Protein AF-A0A317Z2L0-F1 (afdb_monomer_lite)

Structure (mmCIF, N/CA/C/O backbone):
data_AF-A0A317Z2L0-F1
#
_entry.id   AF-A0A317Z2L0-F1
#
loop_
_atom_site.group_PDB
_atom_site.id
_atom_site.type_symbol
_atom_site.label_atom_id
_atom_site.label_alt_id
_atom_site.label_comp_id
_atom_site.label_asym_id
_atom_site.label_entity_id
_atom_site.label_seq_id
_atom_site.pdbx_PDB_ins_code
_atom_site.Cartn_x
_atom_site.Cartn_y
_atom_site.Cartn_z
_atom_site.occupancy
_atom_site.B_iso_or_equiv
_atom_site.auth_seq_id
_atom_site.auth_comp_id
_atom_site.auth_asym_id
_atom_site.auth_atom_id
_atom_site.pdbx_PDB_model_num
ATOM 1 N N . VAL A 1 1 ? 5.428 4.439 -25.807 1.00 64.38 1 VAL A N 1
ATOM 2 C CA . VAL A 1 1 ? 6.612 3.653 -26.228 1.00 64.38 1 VAL A CA 1
ATOM 3 C C . VAL A 1 1 ? 7.347 3.239 -24.965 1.00 64.38 1 VAL A C 1
ATOM 5 O O . VAL A 1 1 ? 7.590 4.105 -24.135 1.00 64.38 1 VAL A O 1
ATOM 8 N N . TYR A 1 2 ? 7.626 1.949 -24.787 1.00 71.50 2 TYR A N 1
ATOM 9 C CA . TYR A 1 2 ? 8.150 1.364 -23.547 1.00 71.50 2 TYR A CA 1
ATOM 10 C C . TYR A 1 2 ? 9.330 0.422 -23.841 1.00 71.50 2 TYR A C 1
ATOM 12 O O . TYR A 1 2 ? 9.348 -0.165 -24.918 1.00 71.50 2 TYR A O 1
ATOM 20 N N . PRO A 1 3 ? 10.312 0.257 -22.938 1.00 70.00 3 PRO A N 1
ATOM 21 C CA . PRO A 1 3 ? 11.413 -0.691 -23.127 1.00 70.00 3 PRO A CA 1
ATOM 22 C C . PRO A 1 3 ? 10.983 -2.148 -22.873 1.00 70.00 3 PRO A C 1
ATOM 24 O O . PRO A 1 3 ? 10.288 -2.448 -21.898 1.00 70.00 3 PRO A O 1
ATOM 27 N N . ASN A 1 4 ? 11.422 -3.081 -23.720 1.00 71.50 4 ASN A N 1
ATOM 28 C CA . ASN A 1 4 ? 11.264 -4.530 -23.547 1.00 71.50 4 ASN A CA 1
ATOM 29 C C . ASN A 1 4 ? 12.356 -5.107 -22.608 1.00 71.50 4 ASN A C 1
ATOM 31 O O . ASN A 1 4 ? 13.150 -4.361 -22.034 1.00 71.50 4 ASN A O 1
ATOM 35 N N . ARG A 1 5 ? 12.393 -6.437 -22.419 1.00 64.31 5 ARG A N 1
ATOM 36 C CA . ARG A 1 5 ? 13.395 -7.110 -21.560 1.00 64.31 5 ARG A CA 1
ATOM 37 C C . ARG A 1 5 ? 14.850 -6.913 -22.022 1.00 64.31 5 ARG A C 1
ATOM 39 O O . ARG A 1 5 ? 15.739 -6.959 -21.183 1.00 64.31 5 ARG A O 1
ATOM 46 N N . SER A 1 6 ? 15.077 -6.673 -23.312 1.00 66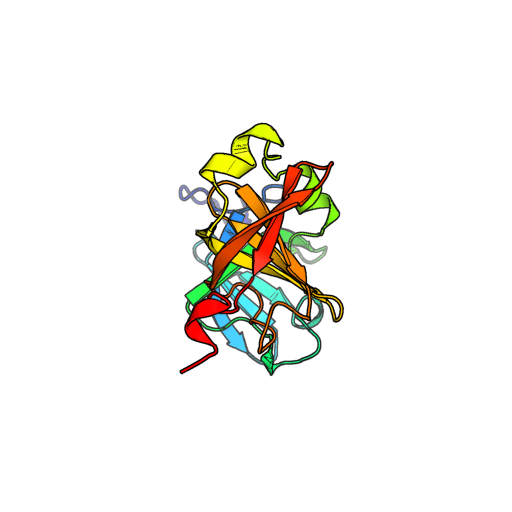.75 6 SER A N 1
ATOM 47 C CA . SER A 1 6 ? 16.395 -6.419 -23.911 1.00 66.75 6 SER A CA 1
ATOM 48 C C . SER A 1 6 ? 16.763 -4.928 -23.958 1.00 66.75 6 SER A C 1
ATOM 50 O O . SER A 1 6 ? 17.873 -4.590 -24.354 1.00 66.75 6 SER A O 1
ATOM 52 N N . GLY A 1 7 ? 15.850 -4.034 -23.558 1.00 61.97 7 GLY A N 1
ATOM 53 C CA . GLY A 1 7 ? 16.026 -2.579 -23.615 1.00 61.97 7 GLY A CA 1
ATOM 54 C C . GLY A 1 7 ? 15.535 -1.914 -24.909 1.00 61.97 7 GLY A C 1
ATOM 55 O O . GLY A 1 7 ? 15.521 -0.682 -24.983 1.00 61.97 7 GLY A O 1
ATOM 56 N N . ASP A 1 8 ? 15.074 -2.680 -25.903 1.00 72.00 8 ASP A N 1
ATOM 57 C CA . ASP A 1 8 ? 14.518 -2.118 -27.137 1.00 72.00 8 ASP A CA 1
ATOM 58 C C . ASP A 1 8 ? 13.132 -1.524 -26.899 1.00 72.00 8 ASP A C 1
ATOM 60 O O . ASP A 1 8 ? 12.332 -2.020 -26.103 1.00 72.00 8 ASP A O 1
ATOM 64 N N . LEU A 1 9 ? 12.821 -0.460 -27.628 1.00 76.62 9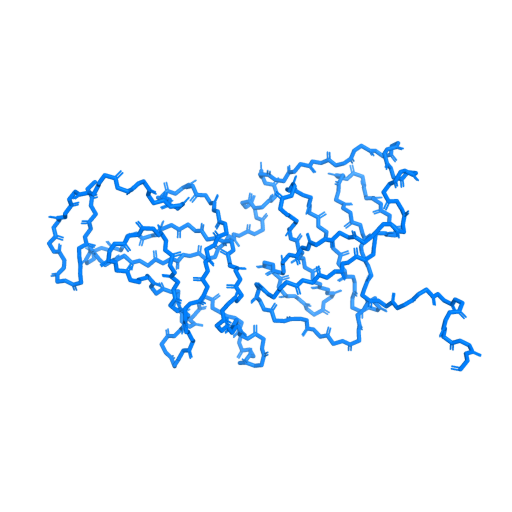 LEU A N 1
ATOM 65 C CA . LEU A 1 9 ? 11.550 0.235 -27.508 1.00 76.62 9 LEU A CA 1
ATOM 66 C C . LEU A 1 9 ? 10.445 -0.480 -28.297 1.00 76.62 9 LEU A C 1
ATOM 68 O O . LEU A 1 9 ? 10.608 -0.776 -29.477 1.00 76.62 9 LEU A O 1
ATOM 72 N N . PHE A 1 10 ? 9.288 -0.680 -27.669 1.00 74.69 10 PHE A N 1
ATOM 73 C CA . PHE A 1 10 ? 8.071 -1.167 -28.312 1.00 74.69 10 PHE A CA 1
ATOM 74 C C . PHE A 1 10 ? 6.896 -0.203 -28.101 1.00 74.69 10 PHE A C 1
ATOM 76 O O . PHE A 1 10 ? 6.839 0.568 -27.136 1.00 74.69 10 PHE A O 1
ATOM 83 N N . ALA A 1 11 ? 5.937 -0.241 -29.022 1.00 67.69 11 ALA A N 1
ATOM 84 C CA . ALA A 1 11 ? 4.644 0.417 -28.887 1.00 67.69 11 ALA A CA 1
ATOM 85 C C . ALA A 1 11 ? 3.569 -0.653 -28.656 1.00 67.69 11 ALA A C 1
ATOM 87 O O . ALA A 1 11 ? 3.597 -1.701 -29.294 1.00 67.69 11 ALA A O 1
ATOM 88 N N . THR A 1 12 ? 2.642 -0.400 -27.735 1.00 64.50 12 THR A N 1
ATOM 89 C CA . THR A 1 12 ? 1.496 -1.273 -27.448 1.00 64.50 12 THR A CA 1
ATOM 90 C C . THR A 1 12 ? 0.212 -0.456 -27.557 1.00 64.50 12 THR A C 1
ATOM 92 O O . THR A 1 12 ? 0.224 0.734 -27.240 1.00 64.50 12 THR A O 1
ATOM 95 N N . GLN A 1 13 ? -0.867 -1.084 -28.032 1.00 59.59 13 GLN A N 1
ATOM 96 C CA . GLN A 1 13 ? -2.217 -0.507 -27.999 1.00 59.59 13 GLN A CA 1
ATOM 97 C C . GLN A 1 13 ? -2.908 -0.751 -26.650 1.00 59.59 13 GLN A C 1
ATOM 99 O O . GLN A 1 13 ? -3.826 -0.014 -26.304 1.00 59.59 13 GLN A O 1
ATOM 104 N N . ASN A 1 14 ? -2.443 -1.736 -25.869 1.00 64.50 14 ASN A N 1
ATOM 105 C CA . ASN A 1 14 ? -2.893 -1.926 -24.494 1.00 64.50 14 ASN A CA 1
ATOM 106 C C . ASN A 1 14 ? -2.329 -0.786 -23.652 1.00 64.50 14 ASN A C 1
ATOM 108 O O . ASN A 1 14 ? -1.108 -0.659 -23.509 1.00 64.50 14 ASN A O 1
ATOM 112 N N . MET A 1 15 ? -3.221 0.064 -23.153 1.00 66.56 15 MET A N 1
ATOM 113 C CA . MET A 1 15 ? -2.852 1.148 -22.261 1.00 66.56 15 MET A CA 1
ATOM 114 C C . MET A 1 15 ? -2.472 0.526 -20.917 1.00 66.56 15 MET A C 1
ATOM 116 O O . MET A 1 15 ? -3.296 -0.193 -20.358 1.00 66.56 15 MET A O 1
ATOM 120 N N . PRO A 1 16 ? -1.240 0.724 -20.425 1.00 73.50 16 PRO A N 1
ATOM 121 C CA . PRO A 1 16 ? -0.849 0.135 -19.157 1.00 73.50 16 PRO A CA 1
ATOM 122 C C . PRO A 1 16 ? -1.661 0.751 -18.019 1.00 73.50 16 PRO A C 1
ATOM 124 O O . PRO A 1 16 ? -1.973 1.950 -18.040 1.00 73.50 16 PRO A O 1
ATOM 127 N N . ASP A 1 17 ? -1.950 -0.065 -17.010 1.00 77.38 17 ASP A N 1
ATOM 128 C CA . ASP A 1 17 ? -2.716 0.355 -15.833 1.00 77.38 17 ASP A CA 1
ATOM 129 C C . ASP A 1 17 ? -1.979 1.474 -15.089 1.00 77.38 17 ASP A C 1
ATOM 131 O O . ASP A 1 17 ? -2.580 2.434 -14.613 1.00 77.38 17 ASP A O 1
ATOM 135 N N . ILE A 1 18 ? -0.644 1.426 -15.116 1.00 86.56 18 ILE A N 1
ATOM 136 C CA . ILE A 1 18 ? 0.236 2.430 -14.524 1.00 86.56 18 ILE A CA 1
ATOM 137 C C . ILE A 1 18 ? 1.213 3.015 -15.548 1.00 86.56 18 ILE A C 1
ATOM 139 O O . ILE A 1 18 ? 1.751 2.332 -16.419 1.00 86.56 18 ILE A O 1
ATOM 143 N N . THR A 1 19 ? 1.502 4.309 -15.418 1.00 86.81 19 THR A N 1
ATOM 144 C CA . THR A 1 19 ? 2.539 5.013 -16.194 1.00 86.81 19 THR A CA 1
ATOM 145 C C . THR A 1 19 ? 3.449 5.789 -15.257 1.00 86.81 19 THR A C 1
ATOM 147 O O . THR A 1 19 ? 3.189 5.868 -14.063 1.00 86.81 19 THR A O 1
ATOM 150 N N . VAL A 1 20 ? 4.529 6.386 -15.768 1.00 87.12 20 VAL A N 1
ATOM 151 C CA . VAL A 1 20 ? 5.365 7.272 -14.943 1.00 87.12 20 VAL A CA 1
ATOM 152 C C . VAL A 1 20 ? 4.497 8.417 -14.407 1.00 87.12 20 VAL A C 1
ATOM 154 O O . VAL A 1 20 ? 3.973 9.205 -15.191 1.00 87.12 20 VAL A O 1
ATOM 157 N N . GLY A 1 21 ? 4.322 8.473 -13.084 1.00 86.06 21 GLY A N 1
ATOM 158 C CA . GLY A 1 21 ? 3.518 9.488 -12.397 1.00 86.06 21 GLY A CA 1
ATOM 159 C C . GLY A 1 21 ? 2.022 9.176 -12.280 1.00 86.06 21 GLY A C 1
ATOM 160 O O . GLY A 1 21 ? 1.322 9.930 -11.611 1.00 86.06 21 GLY A O 1
ATOM 161 N N . ARG A 1 22 ? 1.530 8.077 -12.873 1.00 91.06 22 ARG A N 1
ATOM 162 C CA . ARG A 1 22 ? 0.160 7.582 -12.664 1.00 91.06 22 ARG A CA 1
ATOM 163 C C . ARG A 1 22 ? 0.213 6.342 -11.784 1.00 91.06 22 ARG A C 1
ATOM 165 O O . ARG A 1 22 ? 0.906 5.383 -12.122 1.00 91.06 22 ARG A O 1
ATOM 172 N N . TYR A 1 23 ? -0.540 6.387 -10.693 1.00 93.44 23 TYR A N 1
ATOM 173 C CA . TYR A 1 23 ? -0.619 5.314 -9.716 1.00 93.44 23 TYR A CA 1
ATOM 174 C C . TYR A 1 23 ? -1.915 4.539 -9.873 1.00 93.44 23 TYR A C 1
ATOM 176 O O . TYR A 1 23 ? -2.965 5.143 -10.081 1.00 93.44 23 TYR A O 1
ATOM 184 N N . ASP A 1 24 ? -1.814 3.224 -9.759 1.00 93.75 24 ASP A N 1
ATOM 185 C CA . ASP A 1 24 ? -2.950 2.311 -9.765 1.00 93.75 24 ASP A CA 1
ATOM 186 C C . ASP A 1 24 ? -2.568 1.011 -9.047 1.00 93.75 24 ASP A C 1
ATOM 188 O O . ASP A 1 24 ? -1.380 0.756 -8.790 1.00 93.75 24 ASP A O 1
ATOM 192 N N . PHE A 1 25 ? -3.571 0.216 -8.690 1.00 95.25 25 PHE A N 1
ATOM 193 C CA . PHE A 1 25 ? -3.354 -1.117 -8.144 1.00 95.25 25 PHE A CA 1
ATOM 194 C C . PHE A 1 25 ? -2.939 -2.075 -9.259 1.00 95.25 25 PHE A C 1
ATOM 196 O O . PHE A 1 25 ? -3.567 -2.144 -10.310 1.00 95.25 25 PHE A O 1
ATOM 203 N N . VAL A 1 26 ? -1.851 -2.808 -9.026 1.00 95.81 26 VAL A N 1
ATOM 204 C CA . VAL A 1 26 ? -1.318 -3.787 -9.978 1.00 95.81 26 VAL A CA 1
ATOM 205 C C . VAL A 1 26 ? -1.169 -5.147 -9.324 1.00 95.81 26 VAL A C 1
ATOM 207 O O . VAL A 1 26 ? -0.704 -5.259 -8.186 1.00 95.81 26 VAL A O 1
ATOM 210 N N . ARG A 1 27 ? -1.553 -6.192 -10.054 1.00 97.38 27 ARG A N 1
ATOM 211 C CA . ARG A 1 27 ? -1.614 -7.555 -9.530 1.00 97.38 27 ARG A CA 1
ATOM 212 C C . ARG A 1 27 ? -0.236 -8.191 -9.439 1.00 97.38 27 ARG A C 1
ATOM 214 O O . ARG A 1 27 ? 0.531 -8.194 -10.400 1.00 97.38 27 ARG A O 1
ATOM 221 N N . VAL A 1 28 ? 0.048 -8.817 -8.305 1.00 98.25 28 VAL A N 1
ATOM 222 C CA . VAL A 1 28 ? 1.268 -9.584 -8.060 1.00 98.25 28 VAL A CA 1
ATOM 223 C C . VAL A 1 28 ? 1.150 -10.957 -8.713 1.00 98.25 28 VAL A C 1
ATOM 225 O O . VAL A 1 28 ? 0.241 -11.742 -8.433 1.00 98.25 28 VAL A O 1
ATOM 228 N N . LEU A 1 29 ? 2.092 -11.258 -9.602 1.00 97.75 29 LEU A N 1
ATOM 229 C CA . LEU A 1 29 ? 2.186 -12.524 -10.326 1.00 97.75 29 LEU A CA 1
ATOM 230 C C . LEU A 1 29 ? 2.983 -13.565 -9.540 1.00 97.75 29 LEU A C 1
ATOM 232 O O . LEU A 1 29 ? 2.617 -14.743 -9.526 1.00 97.75 29 LEU A O 1
ATOM 236 N N . ASN A 1 30 ? 4.078 -13.132 -8.915 1.00 97.19 30 ASN A N 1
ATOM 237 C CA . ASN A 1 30 ? 4.940 -13.951 -8.071 1.00 97.19 30 ASN A CA 1
ATOM 238 C C . ASN A 1 30 ? 5.877 -13.065 -7.238 1.00 97.19 30 ASN A C 1
ATOM 240 O O . ASN A 1 30 ? 6.192 -11.946 -7.645 1.00 97.19 30 ASN A O 1
ATOM 244 N N . THR A 1 31 ? 6.402 -13.616 -6.148 1.00 97.50 31 THR A N 1
ATOM 245 C CA . THR A 1 31 ? 7.426 -12.977 -5.322 1.00 97.50 31 THR A CA 1
ATOM 246 C C . THR A 1 31 ? 8.596 -13.939 -5.130 1.00 97.50 31 THR A C 1
ATOM 248 O O . THR A 1 31 ? 8.413 -15.106 -4.787 1.00 97.50 31 THR A O 1
ATOM 251 N N . ASP A 1 32 ? 9.812 -13.464 -5.380 1.00 96.00 32 ASP A N 1
ATOM 252 C CA . ASP A 1 32 ? 11.049 -14.236 -5.278 1.00 96.00 32 ASP A CA 1
ATOM 253 C C . ASP A 1 32 ? 12.157 -13.396 -4.620 1.00 96.00 32 ASP A C 1
ATOM 255 O O . ASP A 1 32 ? 11.926 -12.278 -4.174 1.00 96.00 32 ASP A O 1
ATOM 259 N N . ARG A 1 33 ? 13.382 -13.924 -4.523 1.00 95.38 33 ARG A N 1
ATOM 260 C CA . ARG A 1 33 ? 14.499 -13.232 -3.853 1.00 95.38 33 ARG A CA 1
ATOM 261 C C . ARG A 1 33 ? 14.820 -11.837 -4.418 1.00 95.38 33 ARG A C 1
ATOM 263 O O . ARG A 1 33 ? 15.405 -11.047 -3.683 1.00 95.38 33 ARG A O 1
ATOM 270 N N . ASP A 1 34 ? 14.481 -11.565 -5.678 1.00 95.31 34 ASP A N 1
ATOM 271 C CA . ASP A 1 34 ? 14.774 -10.303 -6.358 1.00 95.31 34 ASP A CA 1
ATOM 272 C C . ASP A 1 34 ? 13.676 -9.254 -6.085 1.00 95.31 34 ASP A C 1
ATOM 274 O O . ASP A 1 34 ? 13.927 -8.053 -6.213 1.00 95.31 34 ASP A O 1
ATOM 278 N N . GLY A 1 35 ? 12.484 -9.690 -5.656 1.00 97.12 35 GLY A N 1
ATOM 279 C CA . GLY A 1 35 ? 11.358 -8.840 -5.279 1.00 97.12 35 GLY A CA 1
ATOM 280 C C . GLY A 1 35 ? 10.007 -9.386 -5.751 1.00 97.12 35 GLY A C 1
ATOM 281 O O . GLY A 1 35 ? 9.826 -10.596 -5.891 1.00 97.12 35 GLY A O 1
ATOM 282 N N . ALA A 1 36 ? 9.048 -8.491 -6.000 1.00 98.06 36 ALA A N 1
ATOM 283 C CA . ALA A 1 36 ? 7.706 -8.845 -6.469 1.00 98.06 36 ALA A CA 1
ATOM 284 C C . ALA A 1 36 ? 7.552 -8.535 -7.962 1.00 98.06 36 ALA A C 1
ATOM 286 O O . ALA A 1 36 ? 7.863 -7.434 -8.416 1.00 98.06 36 ALA A O 1
ATOM 287 N N . ARG A 1 37 ? 7.059 -9.498 -8.741 1.00 97.88 37 ARG A N 1
ATOM 288 C CA . ARG A 1 37 ? 6.752 -9.332 -10.167 1.00 97.88 37 ARG A CA 1
ATOM 289 C C . ARG A 1 37 ? 5.272 -9.016 -10.316 1.00 97.88 37 ARG A C 1
ATOM 291 O O . ARG A 1 37 ? 4.439 -9.775 -9.825 1.00 97.88 37 ARG A O 1
ATOM 298 N N . VAL A 1 38 ? 4.953 -7.919 -10.994 1.00 97.25 38 VAL A N 1
ATOM 299 C CA . VAL A 1 38 ? 3.582 -7.419 -11.162 1.00 97.25 38 VAL A CA 1
ATOM 300 C C . VAL A 1 38 ? 3.164 -7.360 -12.628 1.00 97.25 38 VAL A C 1
ATOM 302 O O . VAL A 1 38 ? 3.999 -7.166 -13.520 1.00 97.25 38 VAL A O 1
ATOM 305 N N . ASP A 1 39 ? 1.864 -7.527 -12.855 1.00 94.94 39 ASP A N 1
ATOM 306 C CA . ASP A 1 39 ? 1.200 -7.265 -14.128 1.00 94.94 39 ASP A CA 1
ATOM 307 C C . ASP A 1 39 ? 0.749 -5.806 -14.185 1.00 94.94 39 ASP A C 1
ATOM 309 O O . ASP A 1 39 ? 0.072 -5.326 -13.282 1.00 94.94 39 ASP A O 1
ATOM 313 N N . VAL A 1 40 ? 1.159 -5.103 -15.236 1.00 91.38 40 VAL A N 1
ATOM 314 C CA . VAL A 1 40 ? 0.895 -3.670 -15.440 1.00 91.38 40 VAL A CA 1
ATOM 315 C C . VAL A 1 40 ? 0.187 -3.408 -16.776 1.00 91.38 40 VAL A C 1
ATOM 317 O O . VAL A 1 40 ? 0.249 -2.294 -17.302 1.00 91.38 40 VAL A O 1
ATOM 320 N N . GLY A 1 41 ? -0.364 -4.454 -17.405 1.00 86.19 41 GLY A N 1
ATOM 321 C CA . GLY A 1 41 ? -1.003 -4.373 -18.723 1.00 86.19 41 GLY A CA 1
ATOM 322 C C . GLY A 1 41 ? -0.020 -4.310 -19.903 1.00 86.19 41 GLY A C 1
ATOM 323 O O . GLY A 1 41 ? -0.411 -4.050 -21.044 1.00 86.19 41 GLY A O 1
ATOM 324 N N . LEU A 1 42 ? 1.273 -4.551 -19.657 1.00 86.38 42 LEU A N 1
ATOM 325 C CA . LEU A 1 42 ? 2.313 -4.643 -20.687 1.00 86.38 42 LEU A CA 1
ATOM 326 C C . LEU A 1 42 ? 2.598 -6.113 -21.042 1.00 86.38 42 LEU A C 1
ATOM 328 O O . LEU A 1 42 ? 2.450 -6.986 -20.192 1.00 86.38 42 LEU A O 1
ATOM 332 N N . PRO A 1 43 ? 3.107 -6.424 -22.254 1.00 85.75 43 PRO A N 1
ATOM 333 C CA . PRO A 1 43 ? 3.516 -7.781 -22.653 1.00 85.75 43 PRO A CA 1
ATOM 334 C C . PRO A 1 43 ? 4.819 -8.244 -21.960 1.00 85.75 43 PRO A C 1
ATOM 336 O O . PRO A 1 43 ? 5.661 -8.925 -22.546 1.00 85.75 43 PRO A O 1
ATOM 339 N N . ARG A 1 44 ? 5.031 -7.805 -20.719 1.00 86.69 44 ARG A N 1
ATOM 340 C CA . ARG A 1 44 ? 6.115 -8.171 -19.815 1.00 86.69 44 ARG A CA 1
ATOM 341 C C . ARG A 1 44 ? 5.669 -7.885 -18.386 1.00 86.69 44 ARG A C 1
ATOM 343 O O . ARG A 1 44 ? 5.047 -6.862 -18.121 1.00 86.69 44 ARG A O 1
ATOM 350 N N . GLU A 1 45 ? 6.092 -8.737 -17.468 1.00 93.12 45 GLU A N 1
ATOM 351 C CA . GLU A 1 45 ? 6.055 -8.423 -16.042 1.00 93.12 45 GLU A CA 1
ATOM 352 C C . GLU A 1 45 ? 7.046 -7.298 -15.703 1.00 93.12 45 GLU A C 1
ATOM 354 O O . GLU A 1 45 ? 8.076 -7.103 -16.374 1.00 93.12 45 GLU A O 1
ATOM 359 N N . VAL A 1 46 ? 6.738 -6.567 -14.639 1.00 95.19 46 VAL A N 1
ATOM 360 C CA . VAL A 1 46 ? 7.588 -5.505 -14.100 1.00 95.19 46 VAL A CA 1
ATOM 361 C C . VAL A 1 46 ? 8.009 -5.876 -12.682 1.00 95.19 46 VAL A C 1
ATOM 363 O O . VAL A 1 46 ? 7.211 -6.391 -11.906 1.00 95.19 46 VAL A O 1
ATOM 366 N N . LEU A 1 47 ? 9.282 -5.651 -12.355 1.00 97.19 47 LEU A N 1
ATOM 367 C CA . LEU A 1 47 ? 9.836 -5.960 -11.039 1.00 97.19 47 LEU A CA 1
ATOM 368 C C . LEU A 1 47 ? 9.678 -4.758 -10.100 1.00 97.19 47 LEU A C 1
ATOM 370 O O . LEU A 1 47 ? 10.064 -3.641 -10.452 1.00 97.19 47 LEU A O 1
ATOM 374 N N . ILE A 1 48 ? 9.173 -5.016 -8.899 1.00 97.44 48 ILE A N 1
ATOM 375 C CA . ILE A 1 48 ? 9.350 -4.183 -7.709 1.00 97.44 48 ILE A CA 1
ATOM 376 C C . ILE A 1 48 ? 10.542 -4.774 -6.952 1.00 97.44 48 ILE A C 1
ATOM 378 O O . ILE A 1 48 ? 10.424 -5.900 -6.459 1.00 97.44 48 ILE A O 1
ATOM 382 N N . PRO A 1 49 ? 11.691 -4.081 -6.887 1.00 96.94 49 PRO A N 1
ATOM 383 C CA . PRO A 1 49 ? 12.887 -4.608 -6.237 1.00 96.94 49 PRO A CA 1
ATOM 384 C C . PRO A 1 49 ? 12.645 -4.930 -4.760 1.00 96.94 49 PRO A C 1
ATOM 386 O O . PRO A 1 49 ? 11.909 -4.221 -4.076 1.00 96.94 49 PRO A O 1
ATOM 389 N N . TRP A 1 50 ? 13.321 -5.954 -4.237 1.00 97.00 50 TRP A N 1
ATOM 390 C CA . TRP A 1 50 ? 13.243 -6.331 -2.818 1.00 97.00 50 TRP A CA 1
ATOM 391 C C . TRP A 1 50 ? 13.581 -5.180 -1.852 1.00 97.00 50 TRP A C 1
ATOM 393 O O . TRP A 1 50 ? 13.100 -5.176 -0.722 1.00 97.00 50 TRP A O 1
ATOM 403 N N . GLU A 1 51 ? 14.384 -4.206 -2.292 1.00 95.56 51 GLU A N 1
ATOM 404 C CA . GLU A 1 51 ? 14.752 -3.005 -1.528 1.00 95.56 51 GLU A CA 1
ATOM 405 C C . GLU A 1 51 ? 13.553 -2.092 -1.234 1.00 95.56 51 GLU A C 1
ATOM 407 O O . GLU A 1 51 ? 13.547 -1.395 -0.218 1.00 95.56 51 GLU A O 1
ATOM 412 N N . ASP A 1 52 ? 12.540 -2.115 -2.105 1.00 94.56 52 ASP A N 1
ATOM 413 C CA . ASP A 1 52 ? 11.302 -1.351 -1.941 1.00 94.56 52 ASP A CA 1
ATOM 414 C C . ASP A 1 52 ? 10.261 -2.122 -1.102 1.00 94.56 52 ASP A C 1
ATOM 416 O O . ASP A 1 52 ? 9.282 -1.534 -0.644 1.00 94.56 52 ASP A O 1
ATOM 420 N N . LEU A 1 53 ? 10.458 -3.426 -0.870 1.00 96.38 53 LEU A N 1
ATOM 421 C CA . LEU A 1 53 ? 9.554 -4.268 -0.083 1.00 96.38 53 LEU A CA 1
ATOM 422 C C . LEU A 1 53 ? 9.841 -4.183 1.432 1.00 96.38 53 LEU A C 1
ATOM 424 O O . LEU A 1 53 ? 10.923 -3.767 1.858 1.00 96.38 53 LEU A O 1
ATOM 428 N N . PRO A 1 54 ? 8.893 -4.606 2.294 1.00 94.94 54 PRO A N 1
ATOM 429 C CA . PRO A 1 54 ? 9.122 -4.676 3.733 1.00 94.94 54 PRO A CA 1
ATOM 430 C C . PRO A 1 54 ? 10.360 -5.513 4.088 1.00 94.94 54 PRO A C 1
ATOM 432 O O . PRO A 1 54 ? 10.623 -6.551 3.489 1.00 94.94 54 PRO A O 1
ATOM 435 N N . LYS A 1 55 ? 11.102 -5.123 5.132 1.00 93.00 55 LYS A N 1
ATOM 436 C CA . LYS A 1 55 ? 12.283 -5.891 5.586 1.00 93.00 55 LYS A CA 1
ATOM 437 C C . LYS A 1 55 ? 11.933 -7.308 6.057 1.00 93.00 55 LYS A C 1
ATOM 439 O O . LYS A 1 55 ? 12.755 -8.217 5.970 1.00 93.00 55 LYS A O 1
ATOM 444 N N . LEU A 1 56 ? 10.729 -7.477 6.600 1.00 94.38 56 LEU A N 1
ATOM 445 C CA . LEU A 1 56 ? 10.199 -8.756 7.059 1.00 94.38 56 LEU A CA 1
ATOM 446 C C . LEU A 1 56 ? 9.563 -9.486 5.875 1.00 94.38 56 LEU A C 1
ATOM 448 O O . LEU A 1 56 ? 8.532 -9.054 5.368 1.00 94.38 56 LEU A O 1
ATOM 452 N N . LYS A 1 57 ? 10.146 -10.621 5.474 1.00 94.19 57 LYS A N 1
ATOM 453 C CA . LYS A 1 57 ? 9.633 -11.434 4.357 1.00 94.19 57 LYS A CA 1
ATOM 454 C C . LYS A 1 57 ? 8.220 -11.973 4.576 1.00 94.19 57 LYS A C 1
ATOM 456 O O . LYS A 1 57 ? 7.507 -12.175 3.608 1.00 94.19 57 LYS A O 1
ATOM 461 N N . ALA A 1 58 ? 7.804 -12.172 5.826 1.00 94.81 58 ALA A N 1
ATOM 462 C CA . ALA A 1 58 ? 6.437 -12.590 6.145 1.00 94.81 58 ALA A CA 1
ATOM 463 C C . ALA A 1 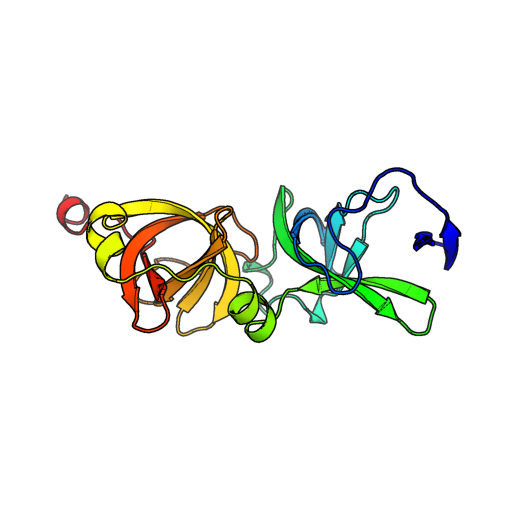58 ? 5.378 -11.547 5.736 1.00 94.81 58 ALA A C 1
ATOM 465 O O . ALA A 1 58 ? 4.217 -11.896 5.586 1.00 94.81 58 ALA A O 1
ATOM 466 N N . LEU A 1 59 ? 5.783 -10.284 5.544 1.00 96.62 59 LEU A N 1
ATOM 467 C CA . LEU A 1 59 ? 4.913 -9.181 5.126 1.00 96.62 59 LEU A CA 1
ATOM 468 C C . LEU A 1 59 ? 4.972 -8.914 3.619 1.00 96.62 59 LEU A C 1
ATOM 470 O O . LEU A 1 59 ? 4.391 -7.938 3.138 1.00 96.62 59 LEU A O 1
ATOM 474 N N . TRP A 1 60 ? 5.736 -9.720 2.881 1.00 98.00 60 TRP A N 1
ATOM 475 C CA . TRP A 1 60 ? 5.830 -9.584 1.437 1.00 98.00 60 TRP A CA 1
ATOM 476 C C . TRP A 1 60 ? 4.505 -9.953 0.777 1.00 98.00 60 TRP A C 1
ATOM 478 O O . TRP A 1 60 ? 3.809 -10.829 1.281 1.00 98.00 60 TRP A O 1
ATOM 488 N N . PRO A 1 61 ? 4.170 -9.314 -0.351 1.00 98.06 61 PRO A N 1
ATOM 489 C CA . PRO A 1 61 ? 2.994 -9.687 -1.117 1.00 98.06 61 PRO A CA 1
ATOM 490 C C . PRO A 1 61 ? 3.103 -11.121 -1.638 1.00 98.06 61 PRO A C 1
ATOM 492 O O . PRO A 1 61 ? 4.192 -11.595 -1.989 1.00 98.06 61 PRO A O 1
ATOM 495 N N . GLU A 1 62 ? 1.961 -11.779 -1.766 1.00 97.81 62 GLU A N 1
ATOM 496 C CA . GLU A 1 62 ? 1.816 -13.087 -2.394 1.00 97.81 62 GLU A CA 1
ATOM 497 C C . GLU A 1 62 ? 1.158 -12.974 -3.774 1.00 97.81 62 GLU A C 1
ATOM 499 O O . GLU A 1 62 ? 0.648 -11.932 -4.186 1.00 97.81 62 GLU A O 1
ATOM 504 N N . LYS A 1 63 ? 1.174 -14.074 -4.532 1.00 98.00 63 LYS A N 1
ATOM 505 C CA . LYS A 1 63 ? 0.507 -14.133 -5.834 1.00 98.00 63 LYS A CA 1
ATOM 506 C C . LYS A 1 63 ? -0.988 -13.848 -5.675 1.00 98.00 63 LYS A C 1
ATOM 508 O O . LYS A 1 63 ? -1.692 -14.598 -5.007 1.00 98.00 63 LYS A O 1
ATOM 513 N N . GLY A 1 64 ? -1.478 -12.848 -6.400 1.00 97.31 64 GLY A N 1
ATOM 514 C CA . GLY A 1 64 ? -2.874 -12.418 -6.363 1.00 97.31 64 GLY A CA 1
ATOM 515 C C . GLY A 1 64 ? -3.125 -11.161 -5.536 1.00 97.31 64 GLY A C 1
ATOM 516 O O . GLY A 1 64 ? -4.137 -10.522 -5.796 1.00 97.31 64 GLY A O 1
ATOM 517 N N . ASP A 1 65 ? -2.209 -10.782 -4.640 1.00 98.06 65 ASP A N 1
ATOM 518 C CA . ASP A 1 65 ? -2.262 -9.490 -3.949 1.00 98.06 65 ASP A CA 1
ATOM 519 C C . ASP A 1 65 ? -2.100 -8.340 -4.957 1.00 98.06 65 ASP A C 1
ATOM 521 O O . ASP A 1 65 ? -1.575 -8.529 -6.061 1.00 98.06 65 ASP A O 1
ATOM 525 N N . GLU A 1 66 ? -2.529 -7.135 -4.587 1.00 97.75 66 GLU A N 1
ATOM 526 C CA . GLU A 1 66 ? -2.441 -5.963 -5.460 1.00 97.75 66 GLU A CA 1
ATOM 527 C C . GLU A 1 66 ? -1.751 -4.796 -4.767 1.00 97.75 66 GLU A C 1
ATOM 529 O O . GLU A 1 66 ? -2.042 -4.443 -3.625 1.00 97.75 66 GLU A O 1
ATOM 534 N N . LEU A 1 67 ? -0.823 -4.169 -5.483 1.00 97.81 67 LEU A N 1
ATOM 535 C CA . LEU A 1 67 ? 0.059 -3.146 -4.941 1.00 97.81 67 LEU A CA 1
ATOM 536 C C . LEU A 1 67 ? -0.195 -1.815 -5.627 1.00 97.81 67 LEU A C 1
ATOM 538 O O . LEU A 1 67 ? -0.183 -1.742 -6.851 1.00 97.81 67 LEU A O 1
ATOM 542 N N . LEU A 1 68 ? -0.337 -0.745 -4.851 1.00 96.56 68 LEU A N 1
ATOM 543 C CA . LEU A 1 68 ? -0.442 0.602 -5.402 1.00 96.56 68 LEU A CA 1
ATOM 544 C C . LEU A 1 68 ? 0.936 1.082 -5.877 1.00 96.56 68 LEU A C 1
ATOM 546 O O . LEU A 1 68 ? 1.820 1.360 -5.059 1.00 96.56 68 LEU A O 1
ATOM 550 N N . CYS A 1 69 ? 1.130 1.170 -7.194 1.00 96.06 69 CYS A N 1
ATOM 551 C CA . CYS A 1 69 ? 2.446 1.379 -7.802 1.00 96.06 69 CYS A CA 1
ATOM 552 C C . CYS A 1 69 ? 2.440 2.424 -8.922 1.00 96.06 69 CYS A C 1
ATOM 554 O O . CYS A 1 69 ? 1.408 2.731 -9.498 1.00 96.06 69 CYS A O 1
ATOM 556 N N . THR A 1 70 ? 3.626 2.922 -9.275 1.00 95.38 70 THR A N 1
ATOM 557 C CA . THR A 1 70 ? 3.908 3.675 -10.514 1.00 95.38 70 THR A CA 1
ATOM 558 C C . THR A 1 70 ? 5.063 3.017 -11.264 1.00 95.38 70 THR A C 1
ATOM 560 O O . THR A 1 70 ? 5.912 2.360 -10.657 1.00 95.38 70 THR A O 1
ATOM 563 N N . LEU A 1 71 ? 5.171 3.258 -12.573 1.00 93.94 71 LEU A N 1
ATOM 564 C CA . LEU A 1 71 ? 6.374 2.887 -13.322 1.00 93.94 71 LEU A CA 1
ATOM 565 C C . LEU A 1 71 ? 7.532 3.846 -13.025 1.00 93.94 71 LEU A C 1
ATOM 567 O O . LEU A 1 71 ? 7.344 5.059 -12.897 1.00 93.94 71 LEU A O 1
ATOM 571 N N . ARG A 1 72 ? 8.745 3.294 -12.983 1.00 92.56 72 ARG A N 1
ATOM 572 C CA . ARG A 1 72 ? 10.021 4.011 -12.944 1.00 92.56 72 ARG A CA 1
ATOM 573 C C . ARG A 1 72 ? 10.937 3.432 -14.015 1.00 92.56 72 ARG A C 1
ATOM 575 O O . ARG A 1 72 ? 11.141 2.223 -14.066 1.00 92.56 72 ARG A O 1
ATOM 582 N N . ILE A 1 73 ? 11.517 4.297 -14.838 1.00 90.00 73 ILE A N 1
ATOM 583 C CA . ILE A 1 73 ? 12.565 3.921 -15.790 1.00 90.00 73 ILE A CA 1
ATOM 584 C C . ILE A 1 73 ? 13.891 4.430 -15.230 1.00 90.00 73 ILE A C 1
ATOM 586 O O . ILE A 1 73 ? 13.980 5.591 -14.826 1.00 90.00 73 ILE A O 1
ATOM 590 N N . ASP A 1 74 ? 14.888 3.557 -15.141 1.00 88.50 74 ASP A N 1
ATOM 591 C CA . ASP A 1 74 ? 16.221 3.932 -14.681 1.00 88.50 74 ASP A CA 1
ATOM 592 C C . ASP A 1 74 ? 17.099 4.487 -15.820 1.00 88.50 74 ASP A C 1
ATOM 594 O O . ASP A 1 74 ? 16.656 4.694 -16.953 1.00 88.50 74 ASP A O 1
ATOM 598 N N . ARG A 1 75 ? 18.369 4.764 -15.507 1.00 88.19 75 ARG A N 1
ATOM 599 C CA . ARG A 1 75 ? 19.333 5.310 -16.475 1.00 88.19 75 ARG A CA 1
ATOM 600 C C . ARG A 1 75 ? 19.723 4.300 -17.556 1.00 88.19 75 ARG A C 1
ATOM 602 O O . ARG A 1 75 ? 19.998 4.712 -18.680 1.00 88.19 75 ARG A O 1
ATOM 609 N N . ASP A 1 76 ? 19.683 3.013 -17.233 1.00 88.69 76 ASP A N 1
ATOM 610 C CA . ASP A 1 76 ? 19.999 1.899 -18.126 1.00 88.69 76 ASP A CA 1
ATOM 611 C C . ASP A 1 76 ? 18.784 1.456 -18.962 1.00 88.69 76 ASP A C 1
ATOM 613 O O . ASP A 1 76 ? 18.811 0.421 -19.627 1.00 88.69 76 ASP A O 1
ATOM 617 N N . ARG A 1 77 ? 17.711 2.265 -18.969 1.00 84.81 77 ARG A N 1
ATOM 618 C CA . ARG A 1 77 ? 16.440 2.016 -19.672 1.00 84.81 77 ARG A CA 1
ATOM 619 C C . ARG A 1 77 ? 15.709 0.766 -19.183 1.00 84.81 77 ARG A C 1
ATOM 621 O O . ARG A 1 77 ? 14.822 0.258 -19.874 1.00 84.81 77 ARG A O 1
ATOM 628 N N . GLN A 1 78 ? 16.020 0.296 -17.982 1.00 87.44 78 GLN A N 1
ATOM 629 C CA . GLN A 1 78 ? 15.266 -0.757 -17.331 1.00 87.44 78 GLN A CA 1
ATOM 630 C C . GLN A 1 78 ? 14.014 -0.175 -16.681 1.00 87.44 78 GLN A C 1
ATOM 632 O O . GLN A 1 78 ? 14.010 0.912 -16.102 1.00 87.44 78 GLN A O 1
ATOM 637 N N . MET A 1 79 ? 12.919 -0.919 -16.807 1.00 90.75 79 MET A N 1
ATOM 638 C CA . MET A 1 79 ? 11.627 -0.560 -16.242 1.00 90.75 79 MET A CA 1
ATOM 639 C C . MET A 1 79 ? 11.377 -1.359 -14.968 1.00 90.75 79 MET A C 1
ATOM 641 O O . MET A 1 79 ? 11.375 -2.592 -14.995 1.00 90.75 79 MET A O 1
ATOM 645 N N . PHE A 1 80 ? 11.082 -0.626 -13.902 1.00 95.12 80 PHE A N 1
ATOM 646 C CA . PHE A 1 80 ? 10.680 -1.127 -12.597 1.00 95.12 80 PHE A CA 1
ATOM 647 C C . PHE A 1 80 ? 9.335 -0.526 -12.201 1.00 95.12 80 PHE A C 1
ATOM 649 O O . PHE A 1 80 ? 8.898 0.488 -12.755 1.00 95.12 80 PHE A O 1
ATOM 656 N N . ALA A 1 81 ? 8.701 -1.135 -11.211 1.00 95.56 81 ALA A N 1
ATOM 657 C CA . ALA A 1 81 ? 7.572 -0.560 -10.509 1.00 95.56 81 ALA A CA 1
ATOM 658 C C . ALA A 1 81 ? 8.054 -0.078 -9.140 1.00 95.56 81 ALA A C 1
ATOM 660 O O . ALA A 1 81 ? 8.955 -0.662 -8.540 1.00 95.56 81 ALA A O 1
ATOM 661 N N . ARG A 1 82 ? 7.473 1.022 -8.673 1.00 95.19 82 ARG A N 1
ATOM 662 C CA . ARG A 1 82 ? 7.769 1.622 -7.375 1.00 95.19 82 ARG A CA 1
ATOM 663 C C . ARG A 1 82 ? 6.472 1.765 -6.597 1.00 95.19 82 ARG A C 1
ATOM 665 O O . ARG A 1 82 ? 5.505 2.302 -7.140 1.00 95.19 82 ARG A O 1
ATOM 672 N N . LEU A 1 83 ? 6.483 1.345 -5.335 1.00 97.00 83 LEU A N 1
ATOM 673 C CA . LEU A 1 83 ? 5.350 1.509 -4.427 1.00 97.00 83 LEU A CA 1
ATOM 674 C C . LEU A 1 83 ? 4.993 2.991 -4.243 1.00 97.00 83 LEU A C 1
ATOM 676 O O . LEU A 1 83 ? 5.866 3.870 -4.237 1.00 97.00 83 LEU A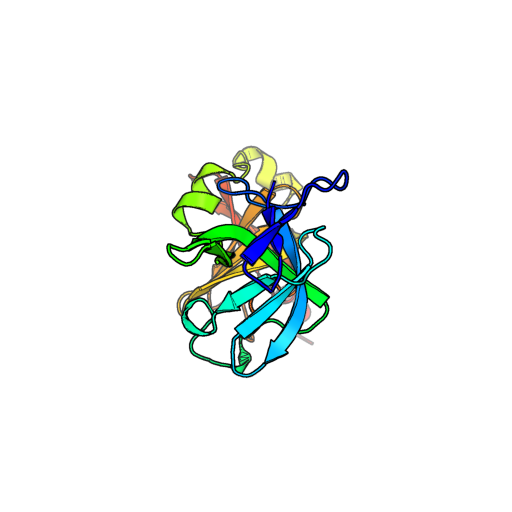 O 1
ATOM 680 N N . ALA A 1 84 ? 3.705 3.270 -4.064 1.00 96.00 84 ALA A N 1
ATOM 681 C CA . ALA A 1 84 ? 3.235 4.595 -3.699 1.00 96.00 84 ALA A CA 1
ATOM 682 C C . ALA A 1 84 ? 3.799 5.032 -2.343 1.00 96.00 84 ALA A C 1
ATOM 684 O O . ALA A 1 84 ? 3.837 4.277 -1.371 1.00 96.00 84 ALA A O 1
ATOM 685 N N . SER A 1 85 ? 4.238 6.287 -2.276 1.00 94.88 85 SER A N 1
ATOM 686 C CA . SER A 1 85 ? 4.632 6.896 -1.011 1.00 94.88 85 SER A CA 1
ATOM 687 C C . SER A 1 85 ? 3.407 7.422 -0.274 1.00 94.88 85 SER A C 1
ATOM 689 O O . SER A 1 85 ? 2.388 7.745 -0.878 1.00 94.88 85 SER A O 1
ATOM 691 N N . GLU A 1 86 ? 3.544 7.619 1.031 1.00 94.75 86 GLU A N 1
ATOM 692 C CA . GLU A 1 86 ? 2.514 8.279 1.835 1.00 94.75 86 GLU A CA 1
ATOM 693 C C . GLU A 1 86 ? 2.108 9.647 1.292 1.00 94.75 86 GLU A C 1
ATOM 695 O O . GLU A 1 86 ? 0.929 9.973 1.261 1.00 94.75 86 GLU A O 1
ATOM 700 N N . THR A 1 87 ? 3.078 10.436 0.831 1.00 94.50 87 THR A N 1
ATOM 701 C CA . THR A 1 87 ? 2.811 11.740 0.218 1.00 94.50 87 THR A CA 1
ATOM 702 C C . THR A 1 87 ? 1.949 11.599 -1.031 1.00 94.50 87 THR A C 1
ATOM 704 O O . THR A 1 87 ? 1.055 12.409 -1.234 1.00 94.50 87 THR A O 1
ATOM 707 N N . THR A 1 88 ? 2.189 10.559 -1.834 1.00 94.44 88 THR A N 1
ATOM 708 C CA . THR A 1 88 ? 1.401 10.281 -3.042 1.00 94.44 88 THR A CA 1
ATOM 709 C C . THR A 1 88 ? -0.026 9.905 -2.664 1.00 94.44 88 THR A C 1
ATOM 711 O O . THR A 1 88 ? -0.967 10.521 -3.152 1.00 94.44 88 THR A O 1
ATOM 714 N N . VAL A 1 89 ? -0.194 8.947 -1.744 1.00 95.12 89 VAL A N 1
ATOM 715 C CA . VAL A 1 89 ? -1.526 8.505 -1.306 1.00 95.12 89 VAL A CA 1
ATOM 716 C C . VAL A 1 89 ? -2.307 9.657 -0.679 1.00 95.12 89 VAL A C 1
ATOM 718 O O . VAL A 1 89 ? -3.475 9.857 -0.993 1.00 95.12 89 VAL A O 1
ATOM 721 N N . HIS A 1 90 ? -1.652 10.484 0.136 1.00 93.81 90 HIS A N 1
ATOM 722 C CA . HIS A 1 90 ? -2.271 11.664 0.737 1.00 93.81 90 HIS A CA 1
ATOM 723 C C . HIS A 1 90 ? -2.714 12.722 -0.292 1.00 93.81 90 HIS A C 1
ATOM 725 O O . HIS A 1 90 ? -3.614 13.500 -0.007 1.00 93.81 90 HIS A O 1
ATOM 731 N N . GLN A 1 91 ? -2.115 12.767 -1.482 1.00 93.00 91 GLN A N 1
ATOM 732 C CA . GLN A 1 91 ? -2.537 13.685 -2.545 1.00 93.00 91 GLN A CA 1
ATOM 733 C C . GLN A 1 91 ? -3.694 13.144 -3.393 1.00 93.00 91 GLN A C 1
ATOM 735 O O . GLN A 1 91 ? -4.386 13.938 -4.024 1.00 93.00 91 GLN A O 1
ATOM 740 N N . MET A 1 92 ? -3.885 11.823 -3.439 1.00 92.25 92 MET A N 1
ATOM 741 C CA . MET A 1 92 ? -4.867 11.178 -4.321 1.00 92.25 92 MET A CA 1
ATOM 742 C C . MET A 1 92 ? -6.108 10.639 -3.605 1.00 92.25 92 MET A C 1
ATOM 744 O O . MET A 1 92 ? -7.099 10.371 -4.276 1.00 92.25 92 MET A O 1
ATOM 748 N N . PHE A 1 93 ? -6.060 10.426 -2.286 1.00 95.50 93 PHE A N 1
ATOM 749 C CA . PHE A 1 93 ? -7.195 9.845 -1.567 1.00 95.50 93 PHE A CA 1
ATOM 750 C C . PHE A 1 93 ? -8.407 10.784 -1.554 1.00 95.50 93 PHE A C 1
ATOM 752 O O . PHE A 1 93 ? -8.277 12.009 -1.602 1.00 95.50 93 PHE A O 1
ATOM 759 N N . THR A 1 94 ? -9.588 10.189 -1.429 1.00 93.88 94 THR A N 1
ATOM 760 C CA . THR A 1 94 ? -10.853 10.907 -1.302 1.00 93.88 94 THR A CA 1
ATOM 761 C C . THR A 1 94 ? -11.131 11.163 0.182 1.00 93.88 94 THR A C 1
ATOM 763 O O . THR A 1 94 ? -11.427 10.206 0.905 1.00 93.88 94 THR A O 1
ATOM 766 N N . PRO A 1 95 ? -11.045 12.415 0.675 1.00 92.88 95 PRO A N 1
ATOM 767 C CA . PRO A 1 95 ? -11.342 12.705 2.069 1.00 92.88 95 PRO A CA 1
ATOM 768 C C . PRO A 1 95 ? -12.829 12.503 2.361 1.00 92.88 95 PRO A C 1
ATOM 770 O O . PRO A 1 95 ? -13.702 12.930 1.600 1.00 92.88 95 PRO A O 1
ATOM 773 N N . VAL A 1 96 ? -13.114 11.866 3.492 1.00 91.56 96 VAL A N 1
ATOM 774 C CA . VAL A 1 96 ? -14.476 11.644 3.976 1.00 91.56 96 VAL A CA 1
ATOM 775 C C . VAL A 1 96 ? -14.887 12.806 4.875 1.00 91.56 96 VAL A C 1
ATOM 777 O O . VAL A 1 96 ? -14.191 13.143 5.831 1.00 91.56 96 VAL A O 1
ATOM 780 N N . ALA A 1 97 ? -16.024 13.427 4.568 1.00 88.81 97 ALA A N 1
ATOM 781 C CA . ALA A 1 97 ? -16.591 14.476 5.407 1.00 88.81 97 ALA A CA 1
ATOM 782 C C . ALA A 1 97 ? -17.076 13.895 6.747 1.00 88.81 97 ALA A C 1
ATOM 784 O O . ALA A 1 97 ? -17.568 12.767 6.800 1.00 88.81 97 ALA A O 1
ATOM 785 N N . ALA A 1 98 ? -16.916 14.652 7.835 1.00 84.62 98 ALA A N 1
ATOM 786 C CA . ALA A 1 98 ? -17.161 14.153 9.188 1.00 84.62 98 ALA A CA 1
ATOM 787 C C . ALA A 1 98 ? -18.610 13.684 9.416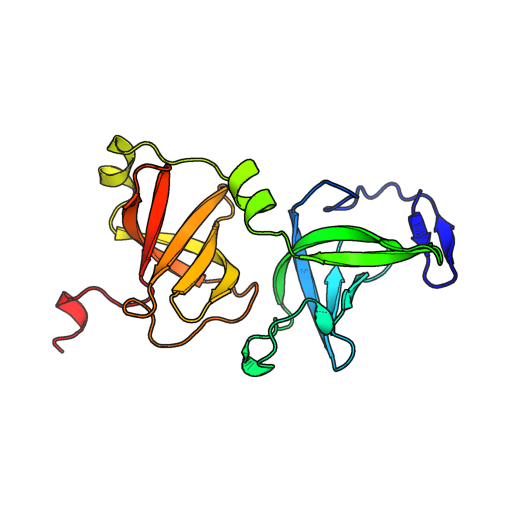 1.00 84.62 98 ALA A C 1
ATOM 789 O O . ALA A 1 98 ? -18.832 12.746 10.169 1.00 84.62 98 ALA A O 1
ATOM 790 N N . ASP A 1 99 ? -19.580 14.292 8.739 1.00 86.19 99 ASP A N 1
ATOM 791 C CA . ASP A 1 99 ? -21.003 13.938 8.764 1.00 86.19 99 ASP A CA 1
ATOM 792 C C . ASP A 1 99 ? -21.299 12.572 8.124 1.00 86.19 99 ASP A C 1
ATOM 794 O O . ASP A 1 99 ? -22.197 11.863 8.569 1.00 86.19 99 ASP A O 1
ATOM 798 N N . LYS A 1 100 ? -20.487 12.132 7.154 1.00 85.81 100 LYS A N 1
ATOM 799 C CA . LYS A 1 100 ? -20.643 10.815 6.512 1.00 85.81 100 LYS A CA 1
ATOM 800 C C . LYS A 1 100 ? -20.230 9.643 7.398 1.00 85.81 100 LYS A C 1
ATOM 802 O O . LYS A 1 100 ? -20.438 8.487 7.026 1.00 85.81 100 LYS A O 1
ATOM 807 N N . ILE A 1 101 ? -19.640 9.902 8.568 1.00 87.62 101 ILE A N 1
ATOM 808 C CA . ILE A 1 101 ? -19.243 8.817 9.466 1.00 87.62 101 ILE A CA 1
ATOM 809 C C . ILE A 1 101 ? -20.445 8.040 9.995 1.00 87.62 101 ILE A C 1
ATOM 811 O O . ILE A 1 101 ? -20.312 6.849 10.253 1.00 87.62 101 ILE A O 1
ATOM 815 N N . GLU A 1 102 ? -21.611 8.674 10.142 1.00 84.50 102 GLU A N 1
ATOM 816 C CA . GLU A 1 102 ? -22.817 7.994 10.626 1.00 84.50 102 GLU A CA 1
ATOM 817 C C . GLU A 1 102 ? -23.253 6.867 9.683 1.00 84.50 102 GLU A C 1
ATOM 819 O O . GLU A 1 102 ? -23.716 5.827 10.144 1.00 84.50 102 GLU A O 1
ATOM 824 N N . GLU A 1 103 ? -23.024 7.042 8.380 1.00 88.31 103 GLU A N 1
ATOM 825 C CA . GLU A 1 103 ? -23.316 6.041 7.356 1.00 88.31 103 GLU A CA 1
ATOM 826 C C . GLU A 1 103 ? -22.241 4.952 7.316 1.00 88.31 103 GLU A C 1
ATOM 828 O O . GLU A 1 103 ? -22.563 3.767 7.270 1.00 88.31 103 GLU A O 1
ATOM 833 N N . LEU A 1 104 ? -20.962 5.340 7.352 1.00 86.88 104 LEU A N 1
ATOM 834 C CA . LEU A 1 104 ? -19.832 4.423 7.163 1.00 86.88 104 LEU A CA 1
ATOM 835 C C . LEU A 1 104 ? -19.467 3.627 8.419 1.00 86.88 104 LEU A C 1
ATOM 837 O O . LEU A 1 104 ? -18.805 2.593 8.330 1.00 86.88 104 LEU A O 1
ATOM 841 N N . ARG A 1 105 ? -19.860 4.085 9.608 1.00 89.38 105 ARG A N 1
ATOM 842 C CA . ARG A 1 105 ? -19.498 3.430 10.866 1.00 89.38 105 ARG A CA 1
ATOM 843 C C . ARG A 1 105 ? -20.037 2.001 10.917 1.00 89.38 105 ARG A C 1
ATOM 845 O O . ARG A 1 105 ? -21.200 1.740 10.640 1.00 89.38 105 ARG A O 1
ATOM 852 N N . ASN A 1 106 ? -19.181 1.079 11.350 1.00 88.94 106 ASN A N 1
ATOM 853 C CA . ASN A 1 106 ? -19.402 -0.368 11.377 1.00 88.94 106 ASN A CA 1
ATOM 854 C C . ASN A 1 106 ? -19.596 -1.034 10.008 1.00 88.94 106 ASN A C 1
ATOM 856 O O . ASN A 1 106 ? -19.789 -2.248 9.977 1.00 88.94 106 ASN A O 1
ATOM 860 N N . GLN A 1 107 ? -19.487 -0.303 8.896 1.00 92.81 107 GLN A N 1
ATOM 861 C CA . GLN A 1 107 ? -19.401 -0.939 7.588 1.00 92.81 107 GLN A CA 1
ATOM 862 C C . GLN A 1 107 ? -18.045 -1.627 7.423 1.00 92.81 107 GLN A C 1
ATOM 864 O O . GLN A 1 107 ? -17.020 -1.148 7.922 1.00 92.81 107 GLN A O 1
ATOM 869 N N . MET A 1 108 ? -18.061 -2.753 6.714 1.00 94.56 108 MET A N 1
ATOM 870 C CA . MET A 1 108 ? -16.858 -3.432 6.246 1.00 94.56 108 MET A CA 1
ATOM 871 C C . MET A 1 108 ? -16.490 -2.853 4.883 1.00 94.56 108 MET A C 1
ATOM 873 O O . MET A 1 108 ? -17.306 -2.883 3.964 1.00 94.56 108 MET A O 1
ATOM 877 N N . ILE A 1 109 ? -15.275 -2.329 4.757 1.00 95.25 109 ILE A N 1
ATOM 878 C CA . ILE A 1 109 ? -14.738 -1.806 3.501 1.00 95.25 109 ILE A CA 1
ATOM 879 C C . ILE A 1 109 ? -13.553 -2.667 3.086 1.00 95.25 109 ILE A C 1
ATOM 881 O O . ILE A 1 109 ? -12.643 -2.899 3.885 1.00 95.25 109 ILE A O 1
ATOM 885 N N . GLN A 1 110 ? -13.548 -3.103 1.828 1.00 97.00 110 GLN A N 1
ATOM 886 C CA . GLN A 1 110 ? -12.394 -3.771 1.241 1.00 97.00 110 GLN A CA 1
ATOM 887 C C . GLN A 1 110 ? -11.295 -2.764 0.934 1.00 97.00 110 GLN A C 1
ATOM 889 O O . GLN A 1 110 ? -11.497 -1.766 0.239 1.00 97.00 110 GLN A O 1
ATOM 894 N N . ALA A 1 111 ? -10.113 -3.026 1.475 1.00 97.44 111 ALA A N 1
ATOM 895 C CA . ALA A 1 111 ? -8.953 -2.176 1.299 1.00 97.44 111 ALA A CA 1
ATOM 896 C C . ALA A 1 111 ? -7.664 -2.990 1.308 1.00 97.44 111 ALA A C 1
ATOM 898 O O . ALA A 1 111 ? -7.613 -4.115 1.806 1.00 97.44 111 ALA A O 1
ATOM 899 N N . ARG A 1 112 ? -6.608 -2.402 0.747 1.00 98.06 112 ARG A N 1
ATOM 900 C CA . ARG A 1 112 ? -5.308 -3.059 0.598 1.00 98.06 112 ARG A CA 1
ATOM 901 C C . ARG A 1 112 ? -4.224 -2.270 1.328 1.00 98.06 112 ARG A C 1
ATOM 903 O O . ARG A 1 112 ? -4.132 -1.053 1.126 1.00 98.06 112 ARG A O 1
ATOM 910 N N . PRO A 1 113 ? -3.398 -2.910 2.177 1.00 97.88 113 PRO A N 1
ATOM 911 C CA . PRO A 1 113 ? -2.277 -2.249 2.825 1.00 97.88 113 PRO A CA 1
ATOM 912 C C . PRO A 1 113 ? -1.279 -1.731 1.793 1.00 97.88 113 PRO A C 1
ATOM 914 O O . PRO A 1 113 ? -0.737 -2.508 1.010 1.00 97.88 113 PRO A O 1
ATOM 917 N N . TYR A 1 114 ? -0.987 -0.432 1.825 1.00 97.06 114 TYR A N 1
ATOM 918 C CA . TYR A 1 114 ? 0.074 0.167 1.004 1.00 97.06 114 TYR A CA 1
ATOM 919 C C . TYR A 1 114 ? 1.284 0.585 1.848 1.00 97.06 114 TYR A C 1
ATOM 921 O O . TYR A 1 114 ? 2.374 0.795 1.315 1.00 97.06 114 TYR A O 1
ATOM 929 N N . ARG A 1 115 ? 1.114 0.712 3.173 1.00 96.25 115 ARG A N 1
ATOM 930 C CA . ARG A 1 115 ? 2.194 1.072 4.094 1.00 96.25 115 ARG A CA 1
ATOM 931 C C . ARG A 1 115 ? 2.023 0.400 5.453 1.00 96.25 115 ARG A C 1
ATOM 933 O O . ARG A 1 115 ? 1.009 0.568 6.126 1.00 96.25 115 ARG A O 1
ATOM 940 N N . LEU A 1 116 ? 3.065 -0.315 5.868 1.00 95.19 116 LEU A N 1
ATOM 941 C CA . LEU A 1 116 ? 3.122 -1.083 7.112 1.00 95.19 116 LEU A CA 1
ATOM 942 C C . LEU A 1 116 ? 4.072 -0.394 8.099 1.00 95.19 116 LEU A C 1
ATOM 944 O O . LEU A 1 116 ? 5.228 -0.128 7.757 1.00 95.19 116 LEU A O 1
ATOM 948 N N . LEU A 1 117 ? 3.597 -0.071 9.303 1.00 93.88 117 LEU A N 1
ATOM 949 C CA . LEU A 1 117 ? 4.388 0.518 10.383 1.00 93.88 117 LEU A CA 1
ATOM 950 C C . LEU A 1 117 ? 4.112 -0.225 11.696 1.00 93.88 117 LEU A C 1
ATOM 952 O O . LEU A 1 117 ? 3.070 -0.843 11.881 1.00 93.88 117 LEU A O 1
ATOM 956 N N . ARG A 1 118 ? 5.023 -0.091 12.668 1.00 91.19 118 ARG A N 1
ATOM 957 C CA . ARG A 1 118 ? 4.821 -0.676 14.007 1.00 91.19 118 ARG A CA 1
ATOM 958 C C . ARG A 1 118 ? 3.548 -0.161 14.681 1.00 91.19 118 ARG A C 1
ATOM 960 O O . ARG A 1 118 ? 2.785 -0.961 15.193 1.00 91.19 118 ARG A O 1
ATOM 967 N N . VAL A 1 119 ? 3.312 1.150 14.603 1.00 94.12 119 VAL A N 1
ATOM 968 C CA . VAL A 1 119 ? 2.148 1.829 15.204 1.00 94.12 119 VAL A CA 1
ATOM 969 C C . VAL A 1 119 ? 0.813 1.444 14.550 1.00 94.12 119 VAL A C 1
ATOM 971 O O . VAL A 1 119 ? -0.249 1.665 15.125 1.00 94.12 119 VAL A O 1
ATOM 974 N N . GLY A 1 120 ? 0.844 0.891 13.336 1.00 95.50 120 GLY A N 1
ATOM 975 C CA . GLY A 1 120 ? -0.365 0.546 12.605 1.00 95.50 120 GLY A CA 1
ATOM 976 C C . GLY A 1 120 ? -0.157 0.380 11.105 1.00 95.50 120 GLY A C 1
ATOM 977 O O . GLY A 1 120 ? 0.932 0.577 10.561 1.00 95.50 120 GLY A O 1
ATOM 978 N N . THR A 1 121 ? -1.245 0.042 10.430 1.00 97.25 121 THR A N 1
ATOM 979 C CA . THR A 1 121 ? -1.293 -0.222 8.995 1.00 97.25 121 THR A CA 1
ATOM 980 C C . THR A 1 121 ? -2.099 0.861 8.294 1.00 97.25 121 THR A C 1
ATOM 982 O O . THR A 1 121 ? -3.211 1.175 8.714 1.00 97.25 121 THR A O 1
ATOM 985 N N . PHE A 1 122 ? -1.563 1.395 7.198 1.00 97.50 122 PHE A N 1
ATOM 986 C CA . PHE A 1 122 ? -2.330 2.227 6.278 1.00 97.50 122 PHE A CA 1
ATOM 987 C C . PHE A 1 122 ? -2.795 1.403 5.084 1.00 97.50 122 PHE A C 1
ATOM 989 O O . PHE A 1 122 ? -1.996 0.723 4.427 1.00 97.50 122 PHE A O 1
ATOM 996 N N . LEU A 1 123 ? -4.087 1.507 4.800 1.00 98.00 123 LEU A N 1
ATOM 997 C CA . LEU A 1 123 ? -4.755 0.881 3.676 1.00 98.00 123 LEU A CA 1
ATOM 998 C C . LEU A 1 123 ? -5.394 1.939 2.781 1.00 98.00 123 LEU A C 1
ATOM 1000 O O . LEU A 1 123 ? -5.703 3.049 3.221 1.00 98.00 123 LEU A O 1
ATOM 1004 N N . LEU A 1 124 ? -5.605 1.567 1.524 1.00 97.94 124 LEU A N 1
ATOM 1005 C CA . LEU A 1 124 ? -6.396 2.334 0.573 1.00 97.94 124 LEU A CA 1
ATOM 1006 C C . LEU A 1 124 ? -7.481 1.415 -0.003 1.00 97.94 124 LEU A C 1
ATOM 1008 O O . LEU A 1 124 ? -7.176 0.287 -0.401 1.00 97.94 124 LEU A O 1
ATOM 1012 N N . SER A 1 125 ? -8.735 1.869 0.014 1.00 95.88 125 SER A N 1
ATOM 1013 C CA . SER A 1 125 ? -9.850 1.163 -0.625 1.00 95.88 125 SER A CA 1
ATOM 1014 C C . SER A 1 125 ? -9.884 1.413 -2.132 1.00 95.88 125 SER A C 1
ATOM 1016 O O . SER A 1 125 ? -9.259 2.351 -2.632 1.00 95.88 125 SER A O 1
ATOM 1018 N N . GLU A 1 126 ? -10.644 0.594 -2.856 1.00 88.44 126 GLU A N 1
ATOM 1019 C CA . GLU A 1 126 ? -10.888 0.794 -4.294 1.00 88.44 126 GLU A CA 1
ATOM 1020 C C . GLU A 1 126 ? -11.635 2.108 -4.567 1.00 88.44 126 GLU A C 1
ATOM 1022 O O . GLU A 1 126 ? -11.333 2.799 -5.536 1.00 88.44 126 GLU A O 1
ATOM 1027 N N . ASP A 1 127 ? -12.511 2.525 -3.648 1.00 89.31 127 ASP A N 1
ATOM 1028 C CA . ASP A 1 127 ? -13.197 3.827 -3.684 1.00 89.31 127 ASP A CA 1
ATOM 1029 C C . ASP A 1 127 ? -12.286 5.023 -3.327 1.00 89.31 127 ASP A C 1
ATOM 1031 O O . ASP A 1 127 ? -12.728 6.175 -3.275 1.00 89.31 127 ASP A O 1
ATOM 1035 N N . GLY A 1 128 ? -11.002 4.771 -3.051 1.00 93.25 128 GLY A N 1
ATOM 1036 C CA . GLY A 1 128 ? -10.011 5.799 -2.737 1.00 93.25 128 GLY A CA 1
ATOM 1037 C C . GLY A 1 128 ? -10.052 6.299 -1.293 1.00 93.25 128 GLY A C 1
ATOM 1038 O O . GLY A 1 128 ? -9.468 7.345 -0.998 1.00 93.25 128 GLY A O 1
ATOM 1039 N N . TYR A 1 129 ? -10.702 5.581 -0.373 1.00 95.69 129 TYR A N 1
ATOM 1040 C CA . TYR A 1 129 ? -10.668 5.917 1.048 1.00 95.69 129 TYR A CA 1
ATOM 1041 C C . TYR A 1 129 ? -9.362 5.470 1.680 1.00 95.69 129 TYR A C 1
ATOM 1043 O O . TYR A 1 129 ? -8.981 4.299 1.630 1.00 95.69 129 TYR A O 1
ATOM 1051 N N . LYS A 1 130 ? -8.692 6.413 2.336 1.00 97.31 130 LYS A N 1
ATOM 1052 C CA . LYS A 1 130 ? -7.520 6.126 3.152 1.00 97.31 130 LYS A CA 1
ATOM 1053 C C . LYS A 1 130 ? -7.964 5.681 4.539 1.00 97.31 130 LYS A C 1
ATOM 1055 O O . LYS A 1 130 ? -8.678 6.416 5.221 1.00 97.31 130 LYS A O 1
ATOM 1060 N N . ILE A 1 131 ? -7.516 4.498 4.951 1.00 97.69 131 ILE A N 1
ATOM 1061 C CA . ILE A 1 131 ? -7.890 3.871 6.220 1.00 97.69 131 ILE A CA 1
ATOM 1062 C C . ILE A 1 131 ? -6.632 3.620 7.049 1.00 97.69 131 ILE A C 1
ATOM 1064 O O . ILE A 1 131 ? -5.651 3.066 6.554 1.00 97.69 131 ILE A O 1
ATOM 1068 N N . PHE A 1 132 ? -6.662 3.999 8.322 1.00 97.62 132 PHE A N 1
ATOM 1069 C CA . PHE A 1 132 ? -5.625 3.685 9.294 1.00 97.62 132 PHE A CA 1
ATOM 1070 C C . PHE A 1 132 ? -6.148 2.694 10.335 1.00 97.62 132 PHE A C 1
ATOM 1072 O O . PHE A 1 132 ? -7.177 2.926 10.968 1.00 97.62 132 PHE A O 1
ATOM 1079 N N . VAL A 1 133 ? -5.420 1.595 10.529 1.00 97.75 133 VAL A N 1
ATOM 1080 C CA . VAL A 1 133 ? -5.684 0.602 11.578 1.00 97.75 133 VAL A CA 1
ATOM 1081 C C . VAL A 1 133 ? -4.545 0.664 12.587 1.00 97.75 133 VAL A C 1
ATOM 1083 O O . VAL A 1 133 ? -3.399 0.361 12.250 1.00 97.75 133 VAL A O 1
ATOM 1086 N N . HIS A 1 134 ? -4.852 1.064 13.819 1.00 97.31 134 HIS A N 1
ATOM 1087 C CA . HIS A 1 134 ? -3.875 1.115 14.908 1.00 97.31 134 HIS A CA 1
ATOM 1088 C C . HIS A 1 134 ? -3.423 -0.298 15.313 1.00 97.31 134 HIS A C 1
ATOM 1090 O O . HIS A 1 134 ? -4.173 -1.260 15.159 1.00 97.31 134 HIS A O 1
ATOM 1096 N N . GLU A 1 135 ? -2.220 -0.442 15.875 1.00 95.38 135 GLU A N 1
ATOM 1097 C CA . GLU A 1 135 ? -1.701 -1.752 16.297 1.00 95.38 135 GLU A CA 1
ATOM 1098 C C . GLU A 1 135 ? -2.604 -2.486 17.305 1.00 95.38 135 GLU A C 1
ATOM 1100 O O . GLU A 1 135 ? -2.660 -3.709 17.293 1.00 95.38 135 GLU A O 1
ATOM 1105 N N . SER A 1 136 ? -3.363 -1.751 18.126 1.00 94.94 136 SER A N 1
ATOM 1106 C CA . SER A 1 136 ? -4.332 -2.320 19.078 1.00 94.94 136 SER A CA 1
ATOM 1107 C C . SER A 1 136 ? -5.610 -2.852 18.424 1.00 94.94 136 SER A C 1
ATOM 1109 O O . SER A 1 136 ? -6.382 -3.545 19.075 1.00 94.94 136 SER A O 1
ATOM 1111 N N . GLU A 1 137 ? -5.852 -2.501 17.160 1.00 94.94 137 GLU A N 1
ATOM 1112 C CA . GLU A 1 137 ? -7.038 -2.866 16.379 1.00 94.94 137 GLU A CA 1
ATOM 1113 C C . GLU A 1 137 ? -6.721 -3.935 15.316 1.00 94.94 137 GLU A C 1
ATOM 1115 O O . GLU A 1 137 ? -7.501 -4.157 14.387 1.00 94.94 137 GLU A O 1
ATOM 1120 N N . ARG A 1 138 ? -5.580 -4.624 15.457 1.00 91.69 138 ARG A N 1
ATOM 1121 C CA . ARG A 1 138 ? -5.170 -5.766 14.631 1.00 91.69 138 ARG A CA 1
ATOM 1122 C C . ARG A 1 138 ? -4.632 -6.900 15.503 1.00 91.69 138 ARG A C 1
ATOM 1124 O O . ARG A 1 138 ? -3.964 -6.639 16.495 1.00 91.69 138 ARG A O 1
ATOM 1131 N N . GLN A 1 139 ? -4.916 -8.152 15.138 1.00 86.12 139 GLN A N 1
ATOM 1132 C CA . GLN A 1 139 ? -4.285 -9.313 15.792 1.00 86.12 139 GLN A CA 1
ATOM 1133 C C . GLN A 1 139 ? -2.896 -9.569 15.211 1.00 86.12 139 GLN A C 1
ATOM 1135 O O . GLN A 1 139 ? -1.931 -9.775 15.940 1.00 86.12 139 GLN A O 1
ATOM 1140 N N . GLU A 1 140 ? -2.805 -9.503 13.885 1.00 88.88 140 GLU A N 1
ATOM 1141 C CA . GLU A 1 140 ? -1.583 -9.720 13.126 1.00 88.88 140 GLU A CA 1
ATOM 1142 C C . GLU A 1 140 ? -1.396 -8.587 12.114 1.00 88.88 140 GLU A C 1
ATOM 1144 O O . GLU A 1 140 ? -2.346 -7.906 11.715 1.00 88.88 140 GLU A O 1
ATOM 1149 N N . GLU A 1 141 ? -0.147 -8.347 11.724 1.00 91.81 141 GLU A N 1
ATOM 1150 C CA . GLU A 1 141 ? 0.170 -7.382 10.677 1.00 91.81 141 GLU A CA 1
ATOM 1151 C C . GLU A 1 141 ? -0.146 -7.989 9.301 1.00 91.81 141 GLU A C 1
ATOM 1153 O O . GLU A 1 141 ? 0.419 -9.033 8.970 1.00 91.81 141 GLU A O 1
ATOM 1158 N N . PRO A 1 142 ? -1.023 -7.367 8.491 1.00 95.62 142 PRO A N 1
ATOM 1159 C CA . PRO A 1 142 ? -1.345 -7.888 7.169 1.00 95.62 142 PRO A CA 1
ATOM 1160 C C . PRO A 1 142 ? -0.156 -7.739 6.217 1.00 95.62 142 PRO A C 1
ATOM 1162 O O . PRO A 1 142 ? 0.703 -6.863 6.389 1.00 95.62 142 PRO A O 1
ATOM 1165 N N . ARG A 1 143 ? -0.128 -8.569 5.172 1.00 97.06 143 ARG A N 1
ATOM 1166 C CA . ARG A 1 143 ? 0.882 -8.451 4.116 1.00 97.06 143 ARG A CA 1
ATOM 1167 C C . ARG A 1 143 ? 0.633 -7.208 3.274 1.00 97.06 143 ARG A C 1
ATOM 1169 O O . ARG A 1 143 ? -0.488 -6.710 3.154 1.00 97.06 143 ARG A O 1
ATOM 1176 N N . LEU A 1 144 ? 1.698 -6.704 2.665 1.00 98.06 144 LEU A N 1
ATOM 1177 C CA . LEU A 1 144 ? 1.595 -5.601 1.722 1.00 98.06 144 LEU A CA 1
ATOM 1178 C C . LEU A 1 144 ? 0.723 -6.024 0.525 1.00 98.06 144 LEU A C 1
ATOM 1180 O O . LEU A 1 144 ? 0.992 -7.050 -0.089 1.00 98.06 144 LEU A O 1
ATOM 1184 N N . GLY A 1 145 ? -0.298 -5.234 0.191 1.00 97.75 145 GLY A N 1
ATOM 1185 C CA . GLY A 1 145 ? -1.202 -5.492 -0.937 1.00 97.75 145 GLY A CA 1
ATOM 1186 C C . GLY A 1 145 ? -2.277 -6.560 -0.721 1.00 97.75 145 GLY A C 1
ATOM 1187 O O . GLY A 1 145 ? -3.071 -6.805 -1.629 1.00 97.75 145 GLY A O 1
ATOM 1188 N N . GLN A 1 146 ? -2.329 -7.173 0.462 1.00 97.88 146 GLN A N 1
ATOM 1189 C CA . GLN A 1 146 ? -3.353 -8.155 0.808 1.00 97.88 146 GLN A CA 1
ATOM 1190 C C . GLN A 1 146 ? -4.751 -7.527 0.761 1.00 97.88 146 GLN A C 1
ATOM 1192 O O . GLN A 1 146 ? -4.966 -6.447 1.308 1.00 97.88 146 GLN A O 1
ATOM 1197 N N . ALA A 1 147 ? -5.722 -8.210 0.155 1.00 97.38 147 ALA A N 1
ATOM 1198 C CA . ALA A 1 147 ? -7.121 -7.811 0.272 1.00 97.38 147 ALA A CA 1
ATOM 1199 C C . ALA A 1 147 ? -7.601 -8.029 1.716 1.00 97.38 147 ALA A C 1
ATOM 1201 O O . ALA A 1 147 ? -7.542 -9.146 2.237 1.00 97.38 147 ALA A O 1
ATOM 1202 N N . CYS A 1 148 ? -8.050 -6.961 2.372 1.00 95.94 148 CYS A N 1
ATOM 1203 C CA . CYS A 1 148 ? -8.536 -6.999 3.745 1.00 95.94 148 CYS A CA 1
ATOM 1204 C C . CYS A 1 148 ? -9.916 -6.352 3.845 1.00 95.94 148 CYS A C 1
ATOM 1206 O O . CYS A 1 148 ? -10.117 -5.239 3.361 1.00 95.94 148 CYS A O 1
ATOM 1208 N N . ASP A 1 149 ? -10.834 -7.008 4.550 1.00 95.69 149 ASP A N 1
ATOM 1209 C CA . ASP A 1 149 ? -12.080 -6.389 4.988 1.00 95.69 149 ASP A CA 1
ATOM 1210 C C . ASP A 1 149 ? -11.822 -5.628 6.297 1.00 95.69 149 ASP A C 1
ATOM 1212 O O . ASP A 1 149 ? -11.405 -6.211 7.302 1.00 95.69 149 ASP A O 1
ATOM 1216 N N . VAL A 1 150 ? -12.041 -4.311 6.295 1.00 95.75 150 VAL A N 1
ATOM 1217 C CA . VAL A 1 150 ? -11.768 -3.438 7.447 1.00 95.75 150 VAL A CA 1
ATOM 1218 C C . VAL A 1 150 ? -13.054 -2.815 7.946 1.00 95.75 150 VAL A C 1
ATOM 1220 O O . VAL A 1 150 ? -13.759 -2.146 7.191 1.00 95.75 150 VAL A O 1
ATOM 1223 N N . ARG A 1 151 ? -13.340 -2.972 9.240 1.00 95.75 151 ARG A N 1
ATOM 1224 C CA . ARG A 1 151 ? -14.494 -2.323 9.859 1.00 95.75 151 ARG A CA 1
ATOM 1225 C C . ARG A 1 151 ? -14.175 -0.873 10.179 1.00 95.75 151 ARG A C 1
ATOM 1227 O O . ARG A 1 151 ? -13.228 -0.608 10.917 1.00 95.75 151 ARG A O 1
ATOM 1234 N N . ILE A 1 152 ? -14.988 0.062 9.705 1.00 95.94 152 ILE A N 1
ATOM 1235 C CA . ILE A 1 152 ? -14.791 1.488 9.986 1.00 95.94 152 ILE A CA 1
ATOM 1236 C C . ILE A 1 152 ? -15.306 1.840 11.384 1.00 95.94 152 ILE A C 1
ATOM 1238 O O . ILE A 1 152 ? -16.432 1.510 11.758 1.00 95.94 152 ILE A O 1
ATOM 1242 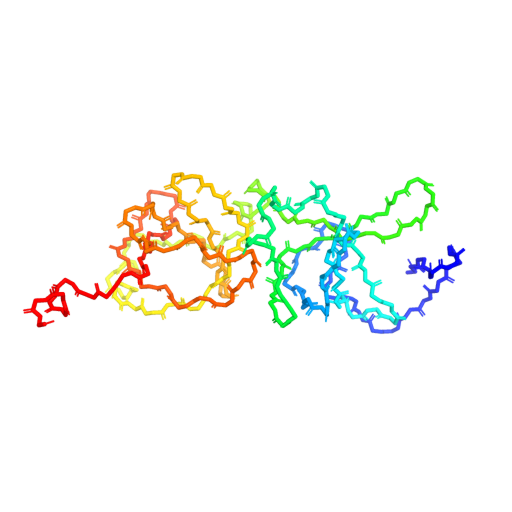N N . ILE A 1 153 ? -14.478 2.529 12.167 1.00 94.50 153 ILE A N 1
ATOM 1243 C CA . ILE A 1 153 ? -14.770 2.904 13.560 1.00 94.50 153 ILE A CA 1
ATOM 1244 C C . ILE A 1 153 ? -14.784 4.416 13.796 1.00 94.50 153 ILE A C 1
ATOM 1246 O O . ILE A 1 153 ? -15.296 4.860 14.822 1.00 94.50 153 ILE A O 1
ATOM 1250 N N . GLY A 1 154 ? -14.261 5.211 12.862 1.00 94.19 154 GLY A N 1
ATOM 1251 C CA . GLY A 1 154 ? -14.242 6.666 12.972 1.00 94.19 154 GLY A CA 1
ATOM 1252 C C . GLY A 1 154 ? -13.643 7.344 11.745 1.00 94.19 154 GLY A C 1
ATOM 1253 O O . GLY A 1 154 ? -13.209 6.682 10.806 1.00 94.19 154 GLY A O 1
ATOM 1254 N N . VAL A 1 155 ? -13.589 8.670 11.788 1.00 95.56 155 VAL A N 1
ATOM 1255 C CA . VAL A 1 155 ? -12.921 9.532 10.806 1.00 95.56 155 VAL A CA 1
ATOM 1256 C C . VAL A 1 155 ? -12.139 10.602 11.564 1.00 95.56 155 VAL A C 1
ATOM 1258 O O . VAL A 1 155 ? -12.565 11.019 12.643 1.00 95.56 155 VAL A O 1
ATOM 1261 N N . ASN A 1 156 ? -10.974 11.000 11.058 1.00 92.38 156 ASN A N 1
ATOM 1262 C CA . ASN A 1 156 ? -10.174 12.076 11.645 1.00 92.38 156 ASN A CA 1
ATOM 1263 C C . ASN A 1 156 ? -10.431 13.429 10.956 1.00 92.38 156 ASN A C 1
ATOM 1265 O O . ASN A 1 156 ? -11.100 13.503 9.928 1.00 92.38 156 ASN A O 1
ATOM 1269 N N . ASP A 1 157 ? -9.838 14.503 11.483 1.00 91.31 157 ASP A N 1
ATOM 1270 C CA . ASP A 1 157 ? -10.022 15.870 10.961 1.00 91.31 157 ASP A CA 1
ATOM 1271 C C . ASP A 1 157 ? -9.527 16.067 9.517 1.00 91.31 157 ASP A C 1
ATOM 1273 O O . ASP A 1 157 ? -9.845 17.063 8.871 1.00 91.31 157 ASP A O 1
ATOM 1277 N N . LYS A 1 158 ? -8.725 15.129 8.998 1.00 91.31 158 LYS A N 1
ATOM 1278 C CA . LYS A 1 158 ? -8.212 15.138 7.621 1.00 91.31 158 LYS A CA 1
ATOM 1279 C C . LYS A 1 158 ? -9.097 14.338 6.660 1.00 91.31 158 LYS A C 1
ATOM 1281 O O . LYS A 1 158 ? -8.766 14.245 5.481 1.00 91.31 158 LYS A O 1
ATOM 1286 N N . GLY A 1 159 ? -10.186 13.746 7.151 1.00 93.44 159 GLY A N 1
ATOM 1287 C CA . GLY A 1 159 ? -11.070 12.880 6.375 1.00 93.44 159 GLY A CA 1
ATOM 1288 C C . GLY A 1 159 ? -10.505 11.483 6.115 1.00 93.44 159 GLY A C 1
ATOM 1289 O O . GLY A 1 159 ? -10.959 10.810 5.193 1.00 93.44 159 GLY A O 1
ATOM 1290 N N . GLU A 1 160 ? -9.507 11.046 6.888 1.00 95.75 160 GLU A N 1
ATOM 1291 C CA . GLU A 1 160 ? -9.008 9.668 6.858 1.00 95.75 160 GLU A CA 1
ATOM 1292 C C . GLU A 1 160 ? -9.856 8.811 7.798 1.00 95.75 160 GLU A C 1
ATOM 1294 O O . GLU A 1 160 ? -10.196 9.229 8.910 1.00 95.75 160 GLU A O 1
ATOM 1299 N N . LEU A 1 161 ? -10.183 7.599 7.367 1.00 96.69 161 LEU A N 1
ATOM 1300 C CA . LEU A 1 161 ? -10.971 6.668 8.159 1.00 96.69 161 LEU A CA 1
ATOM 1301 C C . LEU A 1 161 ? -10.083 5.938 9.168 1.00 96.69 161 LEU A C 1
ATOM 1303 O O . LEU A 1 161 ? -8.970 5.520 8.857 1.00 96.69 161 LEU A O 1
ATOM 1307 N N . ASN A 1 162 ? -10.604 5.724 10.369 1.00 96.81 162 ASN A N 1
ATOM 1308 C CA . ASN A 1 162 ? -10.033 4.792 11.331 1.00 96.81 162 ASN A CA 1
ATOM 1309 C C . ASN A 1 162 ? -10.744 3.448 11.189 1.00 96.81 162 ASN A C 1
ATOM 1311 O O . ASN A 1 162 ? -11.978 3.400 11.156 1.00 96.81 162 ASN A O 1
ATOM 1315 N N . GLY A 1 163 ? -9.969 2.371 11.122 1.00 96.50 163 GLY A N 1
ATOM 1316 C CA . GLY A 1 163 ? -10.460 1.014 10.920 1.00 96.50 163 GLY A CA 1
ATOM 1317 C C . GLY A 1 163 ? -10.039 0.040 12.019 1.00 96.50 163 GLY A C 1
ATOM 1318 O O . GLY A 1 163 ? -9.148 0.324 12.820 1.00 96.50 163 GLY A O 1
ATOM 1319 N N . SER A 1 164 ? -10.672 -1.131 12.025 1.00 96.12 164 SER A N 1
ATOM 1320 C CA . SER A 1 164 ? -10.354 -2.258 12.900 1.00 96.12 164 SER A CA 1
ATOM 1321 C C . SER A 1 164 ? -10.487 -3.578 12.145 1.00 96.12 164 SER A C 1
ATOM 1323 O O . SER A 1 164 ? -11.459 -3.777 11.414 1.00 96.12 164 SER A O 1
ATOM 1325 N N . PHE A 1 165 ? -9.526 -4.485 12.339 1.00 94.62 165 PHE A N 1
ATOM 1326 C CA . PHE A 1 165 ? -9.628 -5.883 11.895 1.00 94.62 165 PHE A CA 1
ATOM 1327 C C . PHE A 1 165 ? -10.249 -6.785 12.964 1.00 94.62 165 PHE A C 1
ATOM 1329 O O . PHE A 1 165 ? -10.430 -7.981 12.745 1.00 94.62 165 PHE A O 1
ATOM 1336 N N . LEU A 1 166 ? -10.522 -6.249 14.153 1.00 90.62 166 LEU A N 1
ATOM 1337 C CA . LEU A 1 166 ? -11.059 -7.040 15.242 1.00 90.62 166 LEU A CA 1
ATOM 1338 C C . LEU A 1 166 ? -12.587 -7.152 15.145 1.00 90.62 166 LEU A C 1
ATOM 1340 O O . LEU A 1 166 ? -13.257 -6.176 14.772 1.00 90.62 166 LEU A O 1
ATOM 1344 N N . PRO A 1 167 ? -13.153 -8.297 15.576 1.00 79.50 167 PRO A N 1
ATOM 1345 C CA . PRO A 1 167 ? -14.597 -8.455 15.681 1.00 79.50 167 PRO A CA 1
ATOM 1346 C C . PRO A 1 167 ? -15.180 -7.448 16.676 1.00 79.50 167 PRO A C 1
ATOM 1348 O O . PRO A 1 167 ? -14.459 -6.867 17.513 1.00 79.50 167 PRO A O 1
ATOM 1351 N N . LEU A 1 168 ? -16.495 -7.237 16.581 1.00 76.12 168 LEU A N 1
ATOM 1352 C CA . LEU A 1 168 ? -17.214 -6.349 17.487 1.00 76.12 168 LEU A CA 1
ATOM 1353 C C . LEU A 1 168 ? -17.016 -6.815 18.932 1.00 76.12 168 LEU A C 1
ATOM 1355 O O . LEU A 1 168 ? -16.922 -8.004 19.220 1.00 76.12 168 LEU A O 1
ATOM 1359 N N . ALA A 1 169 ? -16.961 -5.865 19.866 1.00 65.19 169 ALA A N 1
ATOM 1360 C CA . ALA A 1 169 ? -16.705 -6.166 21.274 1.00 65.19 169 ALA A CA 1
ATOM 1361 C C . ALA A 1 169 ? -17.727 -7.150 21.883 1.00 65.19 169 ALA A C 1
ATOM 1363 O O . ALA A 1 169 ? -17.379 -7.884 22.802 1.00 65.19 169 ALA A O 1
ATOM 1364 N N . HIS A 1 170 ? -18.955 -7.195 21.353 1.00 58.84 170 HIS A N 1
ATOM 1365 C CA . HIS A 1 170 ? -19.982 -8.147 21.778 1.00 58.84 170 HIS A CA 1
ATOM 1366 C C . HIS A 1 170 ? -19.638 -9.607 21.430 1.00 58.84 170 HIS A C 1
ATOM 1368 O O . HIS A 1 170 ? -19.994 -10.492 22.194 1.00 58.84 170 HIS A O 1
ATOM 1374 N N . GLU A 1 171 ? -18.891 -9.856 20.352 1.00 57.56 171 GLU A N 1
ATOM 1375 C CA . GLU A 1 171 ? -18.502 -11.203 19.897 1.00 57.56 171 GLU A CA 1
ATOM 1376 C C . GLU A 1 171 ? -17.237 -11.734 20.596 1.00 57.56 171 GLU A C 1
ATOM 1378 O O . GLU A 1 171 ? -16.812 -12.853 20.339 1.00 57.56 171 GLU A O 1
ATOM 1383 N N . ARG A 1 172 ? -16.599 -10.943 21.473 1.00 54.88 172 ARG A N 1
ATOM 1384 C CA . ARG A 1 172 ? -15.408 -11.370 22.236 1.00 54.88 172 ARG A CA 1
ATOM 1385 C C . ARG A 1 172 ? -15.741 -12.015 23.586 1.00 54.88 172 ARG A C 1
ATOM 1387 O O . ARG A 1 172 ? -14.821 -12.316 24.342 1.00 54.88 172 ARG A O 1
ATOM 1394 N N . LEU A 1 173 ? -17.029 -12.131 23.919 1.00 51.69 173 LEU A N 1
ATOM 1395 C CA . LEU A 1 173 ? -17.531 -12.591 25.219 1.00 51.69 173 LEU A CA 1
ATOM 1396 C C . LEU A 1 173 ? -18.143 -14.004 25.194 1.00 51.69 173 LEU A C 1
ATOM 1398 O O . LEU A 1 173 ? -18.675 -14.419 26.222 1.00 51.69 173 LEU A O 1
ATOM 1402 N N . ASP A 1 174 ? -18.023 -14.736 24.084 1.00 41.91 174 ASP A N 1
ATOM 1403 C CA . ASP A 1 174 ? -18.400 -16.154 23.967 1.00 41.91 174 ASP A CA 1
ATOM 1404 C C . ASP A 1 174 ? -17.167 -17.055 23.790 1.00 41.91 174 ASP A C 1
ATOM 1406 O O . ASP A 1 174 ? -16.314 -16.743 22.924 1.00 41.91 174 ASP A O 1
#

Radius of gyration: 17.71 Å; chains: 1; bounding box: 43×32×54 Å

pLDDT: mean 89.96, std 10.87, range [41.91, 98.25]

Foldseek 3Di:
DAQDPVGDDDDDPFDWQAEAVRKDKWFFQAADQQGTWTGGRDPDTAGDGPVQFDPDPVQGDGGGFIFTWHWDQDPSRHIHIHGDDPVRLLVQADAADQVCCVVQAQAWFKWFFRDDDPQWTWTAGPNRAIETEGPVQDPDTHHGRDTATWGFHHADPSRHTYTHNDDDPVVVPD

Organism: Staphylococcus pseudintermedius (NCBI:txid283734)

Secondary structure (DSSP, 8-state):
-EE-TTS-EE--SS--S-BTTB-EEEEEEEEETTEEEEE-SSSS-EEEEGGGS-SSGGGS--TT-EEEEEEEE-TTS-EEEEEPPHHHHHHHS-PPPGGGHHHHTT-EEEEEEEEEETTEEEEEETT--EEEEEGGG-SSPPPTT--EEEEEEEE-TTSPEEEE-SPPGGGG--

Sequence (174 aa):
VYPNRSGDLFATQNMPDITVGRYDFVRVLNTDRDGARVDVGLPREVLIPWEDLPKLKALWPEKGDELLCTLRIDRDRQMFARLASETTVHQMFTPVAADKIEELRNQMIQARPYRLLRVGTFLLSEDGYKIFVHESERQEEPRLGQACDVRIIGVNDKGELNGSFLPLAHERLD

InterPro domains:
  IPR012340 Nucleic acid-binding, OB-fold [G3DSA:2.40.50.140] (23-99)
  IPR012340 Nucleic acid-binding, OB-fold [G3DSA:2.40.50.140] (106-173)
  IPR014464 Conserved virulence factor B [PTHR37296] (1-174)
  IPR048587 Conserved virulence factor B, third S1 domain [PF21543] (96-167)
  IPR048588 Conserved virulence factor B, second S1 domain [PF21191] (23-81)